Protein AF-A0A4U0RIZ9-F1 (afdb_monomer_lite)

Radius of gyration: 17.89 Å; chains: 1; bounding box: 31×40×50 Å

Structure (mmCIF, N/CA/C/O backbone):
data_AF-A0A4U0RIZ9-F1
#
_entry.id   AF-A0A4U0RIZ9-F1
#
loop_
_atom_site.group_PDB
_atom_site.id
_atom_site.type_symbol
_atom_site.label_atom_id
_atom_site.label_alt_id
_atom_site.label_comp_id
_atom_site.label_asym_id
_atom_site.label_entity_id
_atom_site.label_seq_id
_atom_site.pdbx_PDB_ins_code
_atom_site.Cartn_x
_atom_site.Cartn_y
_atom_site.Cartn_z
_atom_site.occupancy
_atom_site.B_iso_or_equiv
_atom_site.auth_seq_id
_atom_site.auth_comp_id
_atom_site.auth_asym_id
_atom_site.auth_atom_id
_atom_site.pdbx_PDB_model_num
ATOM 1 N N . MET A 1 1 ? 18.672 34.996 -32.794 1.00 39.47 1 MET A N 1
ATOM 2 C CA . MET A 1 1 ? 18.471 34.712 -31.354 1.00 39.47 1 MET A CA 1
ATOM 3 C C . MET A 1 1 ? 17.140 33.992 -31.192 1.00 39.47 1 MET A C 1
ATOM 5 O O . MET A 1 1 ? 16.104 34.636 -31.155 1.00 39.47 1 MET A O 1
ATOM 9 N N . GLY A 1 2 ? 17.160 32.656 -31.239 1.00 40.19 2 GLY A N 1
ATOM 10 C CA . GLY A 1 2 ? 15.965 31.813 -31.137 1.00 40.19 2 GLY A CA 1
ATOM 11 C C . GLY A 1 2 ? 15.667 31.478 -29.679 1.00 40.19 2 GLY A C 1
ATOM 12 O O . GLY A 1 2 ? 16.576 31.146 -28.923 1.00 40.19 2 GLY A O 1
ATOM 13 N N . ALA A 1 3 ? 14.404 31.625 -29.295 1.00 45.34 3 ALA A N 1
ATOM 14 C CA . ALA A 1 3 ? 13.907 31.479 -27.937 1.00 45.34 3 ALA A CA 1
ATOM 15 C C . ALA A 1 3 ? 14.326 30.152 -27.281 1.00 45.34 3 ALA A C 1
ATOM 17 O O . ALA A 1 3 ? 14.035 29.071 -27.792 1.00 45.34 3 ALA A O 1
ATOM 18 N N . ALA A 1 4 ? 14.931 30.244 -26.096 1.00 54.38 4 ALA A N 1
ATOM 19 C CA . ALA A 1 4 ? 15.090 29.120 -25.187 1.00 54.38 4 ALA A CA 1
ATOM 20 C C . ALA A 1 4 ? 13.701 28.672 -24.701 1.00 54.38 4 ALA A C 1
ATOM 22 O O . ALA A 1 4 ? 13.130 29.245 -23.771 1.00 54.38 4 ALA A O 1
ATOM 23 N N . GLN A 1 5 ? 13.134 27.649 -25.342 1.00 52.72 5 GLN A N 1
ATOM 24 C CA . GLN A 1 5 ? 12.005 26.919 -24.779 1.00 52.72 5 GLN A CA 1
ATOM 25 C C . GLN A 1 5 ? 12.474 26.205 -23.505 1.00 52.72 5 GLN A C 1
ATOM 27 O O . GLN A 1 5 ? 13.154 25.182 -23.555 1.00 52.72 5 GLN A O 1
ATOM 32 N N . ARG A 1 6 ? 12.084 26.731 -22.339 1.00 58.66 6 ARG A N 1
ATOM 33 C CA . ARG A 1 6 ? 12.086 25.971 -21.082 1.00 58.66 6 ARG A CA 1
ATOM 34 C C . ARG A 1 6 ? 11.004 24.893 -21.175 1.00 58.66 6 ARG A C 1
ATOM 36 O O . ARG A 1 6 ? 9.864 25.109 -20.779 1.00 58.66 6 ARG A O 1
ATOM 43 N N . GLY A 1 7 ? 11.353 23.741 -21.743 1.00 43.62 7 GLY A N 1
ATOM 44 C CA . GLY A 1 7 ? 10.490 22.563 -21.761 1.00 43.62 7 GLY A CA 1
ATOM 45 C C . GLY A 1 7 ? 10.395 21.963 -20.360 1.00 43.62 7 GLY A C 1
ATOM 46 O O . GLY A 1 7 ? 11.286 21.231 -19.936 1.00 43.62 7 GLY A O 1
ATOM 47 N N . GLY A 1 8 ? 9.332 22.282 -19.619 1.00 51.09 8 GLY A N 1
ATOM 48 C CA . GLY A 1 8 ? 9.041 21.634 -18.342 1.00 51.09 8 GLY A CA 1
ATOM 49 C C . GLY A 1 8 ? 8.939 20.119 -18.531 1.00 51.09 8 GLY A C 1
ATOM 50 O O . GLY A 1 8 ? 8.099 19.637 -19.291 1.00 51.09 8 GLY A O 1
ATOM 51 N N . ARG A 1 9 ? 9.803 19.349 -17.855 1.00 61.41 9 ARG A N 1
ATOM 52 C CA . ARG A 1 9 ? 9.712 17.881 -17.817 1.00 61.41 9 ARG A CA 1
ATOM 53 C C . ARG A 1 9 ? 8.321 17.500 -17.320 1.00 61.41 9 ARG A C 1
ATOM 55 O O . ARG A 1 9 ? 8.001 17.714 -16.154 1.00 61.41 9 ARG A O 1
ATOM 62 N N . ARG A 1 10 ? 7.500 16.906 -18.186 1.00 62.59 10 ARG A N 1
ATOM 63 C CA . ARG A 1 10 ? 6.184 16.371 -17.819 1.00 62.59 10 ARG A CA 1
ATOM 64 C C . ARG A 1 10 ? 6.380 15.110 -16.965 1.00 62.59 10 ARG A C 1
ATOM 66 O O . ARG A 1 10 ? 6.375 13.995 -17.481 1.00 62.59 10 ARG A O 1
ATOM 73 N N . GLN A 1 11 ? 6.628 15.293 -15.667 1.00 65.06 11 GLN A N 1
ATOM 74 C CA . GLN A 1 11 ? 6.756 14.210 -14.689 1.00 65.06 11 GLN A CA 1
ATOM 75 C C . GLN A 1 11 ? 5.376 13.551 -14.535 1.00 65.06 11 GLN A C 1
ATOM 77 O O . GLN A 1 11 ? 4.428 14.183 -14.078 1.00 65.06 11 GLN A O 1
ATOM 82 N N . ARG A 1 12 ? 5.233 12.288 -14.945 1.00 70.94 12 ARG A N 1
ATOM 83 C CA . ARG A 1 12 ? 3.999 11.508 -14.746 1.00 70.94 12 ARG A CA 1
ATOM 84 C C . ARG A 1 12 ? 4.165 10.626 -13.514 1.00 70.94 12 ARG A C 1
ATOM 86 O O . ARG A 1 12 ? 4.317 9.412 -13.642 1.00 70.94 12 ARG A O 1
ATOM 93 N N . ALA A 1 13 ? 4.191 11.241 -12.335 1.00 76.06 13 ALA A N 1
ATOM 94 C CA . ALA A 1 13 ? 4.140 10.485 -11.089 1.00 76.06 13 ALA A CA 1
ATOM 95 C C . ALA A 1 13 ? 2.805 9.721 -11.011 1.00 76.06 13 ALA A C 1
ATOM 97 O O . ALA A 1 13 ? 1.770 10.230 -11.445 1.00 76.06 13 ALA A O 1
ATOM 98 N N . ARG A 1 14 ? 2.814 8.497 -10.474 1.00 83.94 14 ARG A N 1
ATOM 99 C CA . ARG A 1 14 ? 1.587 7.889 -9.931 1.00 83.94 14 ARG A CA 1
ATOM 100 C C . ARG A 1 14 ? 1.885 7.355 -8.547 1.00 83.94 14 ARG A C 1
ATOM 102 O O . ARG A 1 14 ? 3.001 6.906 -8.295 1.00 83.94 14 ARG A O 1
ATOM 109 N N . ILE A 1 15 ? 0.865 7.408 -7.710 1.00 90.81 15 ILE A N 1
ATOM 110 C CA . ILE A 1 15 ? 0.956 7.101 -6.295 1.00 90.81 15 ILE A CA 1
ATOM 111 C C . ILE A 1 15 ? -0.190 6.136 -5.987 1.00 90.81 15 ILE A C 1
ATOM 113 O O . ILE A 1 15 ? -1.342 6.564 -6.053 1.00 90.81 15 ILE A O 1
ATOM 117 N N . PRO A 1 16 ? 0.077 4.838 -5.741 1.00 93.38 16 PRO A N 1
ATOM 118 C CA . PRO A 1 16 ? -0.907 3.953 -5.143 1.00 93.38 16 PRO A CA 1
ATOM 119 C C . PRO A 1 16 ? -1.279 4.517 -3.775 1.00 93.38 16 PRO A C 1
ATOM 121 O O . PRO A 1 16 ? -0.405 4.922 -3.002 1.00 93.38 16 PRO A O 1
ATOM 124 N N . PHE A 1 17 ? -2.574 4.565 -3.505 1.00 96.12 17 PHE A N 1
ATOM 125 C CA . PHE A 1 17 ? -3.113 5.016 -2.237 1.00 96.12 17 PHE A CA 1
ATOM 126 C C . PHE A 1 17 ? -4.281 4.121 -1.839 1.00 96.12 17 PHE A C 1
ATOM 128 O O . PHE A 1 17 ? -4.893 3.482 -2.697 1.00 96.12 17 PHE A O 1
ATOM 135 N N . ALA A 1 18 ? -4.583 4.095 -0.548 1.00 96.62 18 ALA A N 1
ATOM 136 C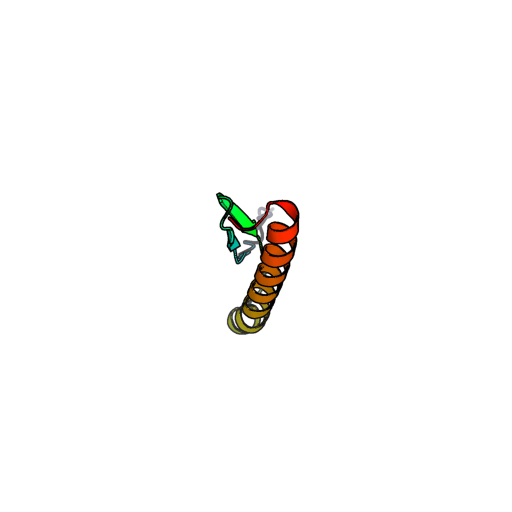 CA . ALA A 1 18 ? -5.743 3.411 0.002 1.00 96.62 18 ALA A CA 1
ATOM 137 C C . ALA A 1 18 ? -6.484 4.345 0.958 1.00 96.62 18 ALA A C 1
ATOM 139 O O . ALA A 1 18 ? -5.882 5.253 1.533 1.00 96.62 18 ALA A O 1
ATOM 140 N N . PHE A 1 19 ? -7.782 4.115 1.128 1.00 96.75 19 PHE A N 1
ATOM 141 C CA . PHE A 1 19 ? -8.501 4.644 2.279 1.00 96.75 19 PHE A CA 1
ATOM 142 C C . PHE A 1 19 ? -8.360 3.648 3.425 1.00 96.75 19 PHE A C 1
ATOM 144 O O . PHE A 1 19 ? -8.521 2.442 3.225 1.00 96.75 19 PHE A O 1
ATOM 151 N N . ASP A 1 20 ? -8.002 4.135 4.604 1.00 95.31 20 ASP A N 1
ATOM 152 C CA . ASP A 1 20 ? -8.010 3.315 5.807 1.00 95.31 20 ASP A CA 1
ATOM 153 C C . ASP A 1 20 ? -9.436 3.219 6.401 1.00 95.31 20 ASP A C 1
ATOM 155 O O . ASP A 1 20 ? -10.340 3.974 6.018 1.00 95.31 20 ASP A O 1
ATOM 159 N N . PRO A 1 21 ? -9.660 2.305 7.357 1.00 95.94 21 PRO A N 1
ATOM 160 C CA . PRO A 1 21 ? -10.910 2.251 8.116 1.00 95.94 21 PRO A CA 1
ATOM 161 C C . PRO A 1 21 ? -11.218 3.512 8.948 1.00 95.94 21 PRO A C 1
ATOM 163 O O . PRO A 1 21 ? -12.384 3.789 9.229 1.00 95.94 21 PRO A O 1
ATOM 166 N N . TRP A 1 22 ? -10.204 4.308 9.302 1.00 96.69 22 TRP A N 1
ATOM 167 C CA . TRP A 1 22 ? -10.314 5.523 10.122 1.00 96.69 22 TRP A CA 1
ATOM 168 C C . TRP A 1 22 ? -10.503 6.811 9.301 1.00 96.69 22 TRP A C 1
ATOM 170 O O . TRP A 1 22 ? -10.312 7.916 9.811 1.00 96.69 22 TRP A O 1
ATOM 180 N N . ARG A 1 23 ? -10.963 6.688 8.048 1.00 94.81 23 ARG A N 1
ATOM 181 C CA . ARG A 1 23 ? -11.356 7.796 7.154 1.00 94.81 23 ARG A CA 1
ATOM 182 C C . ARG A 1 23 ? -10.201 8.698 6.694 1.00 94.81 23 ARG A C 1
ATOM 184 O O . ARG A 1 23 ? -10.415 9.869 6.384 1.00 94.81 23 ARG A O 1
ATOM 191 N N . SER A 1 24 ? -9.001 8.147 6.584 1.00 95.19 24 SER A N 1
ATOM 192 C CA . SER A 1 24 ? -7.801 8.796 6.057 1.00 95.19 24 SER A CA 1
ATOM 193 C C . SER A 1 24 ? -7.374 8.199 4.716 1.00 95.19 24 SER A C 1
ATOM 195 O O . SER A 1 24 ? -7.534 7.009 4.451 1.00 95.19 24 SER A O 1
ATOM 197 N N . SER A 1 25 ? -6.790 9.029 3.850 1.00 96.44 25 SER A N 1
ATOM 198 C CA . SER A 1 25 ? -6.122 8.575 2.625 1.00 96.44 25 SER A CA 1
ATOM 199 C C . SER A 1 25 ? -4.629 8.362 2.875 1.00 96.44 25 SER A C 1
ATOM 201 O O . SER A 1 25 ? -3.930 9.308 3.242 1.00 96.44 25 SER A O 1
ATOM 203 N N . ILE A 1 26 ? -4.124 7.159 2.611 1.00 96.25 26 ILE A N 1
ATOM 204 C CA . ILE A 1 26 ? -2.728 6.774 2.844 1.00 96.25 26 ILE A CA 1
ATOM 205 C C . ILE A 1 26 ? -1.997 6.649 1.510 1.00 96.25 26 ILE A C 1
ATOM 207 O O . ILE A 1 26 ? -2.392 5.860 0.653 1.00 96.25 26 ILE A O 1
ATOM 211 N N . LEU A 1 27 ? -0.921 7.418 1.326 1.00 96.00 27 LEU A N 1
ATOM 212 C CA . LEU A 1 27 ? -0.061 7.346 0.142 1.00 96.00 27 LEU A CA 1
ATOM 213 C C . LEU A 1 27 ? 1.008 6.267 0.349 1.00 96.00 27 LEU A C 1
ATOM 215 O O . LEU A 1 27 ? 1.845 6.389 1.239 1.00 96.00 27 LEU A O 1
ATOM 219 N N . LEU A 1 28 ? 0.997 5.220 -0.475 1.00 95.44 28 LEU A N 1
ATOM 220 C CA . LEU A 1 28 ? 1.759 3.996 -0.201 1.00 95.44 28 LEU A CA 1
ATOM 221 C C . LEU A 1 28 ? 3.108 3.958 -0.923 1.00 95.44 28 LEU A C 1
ATOM 223 O O . LEU A 1 28 ? 4.109 3.513 -0.363 1.00 95.44 28 LEU A O 1
ATOM 227 N N . VAL A 1 29 ? 3.169 4.427 -2.173 1.00 92.75 29 VAL A N 1
ATOM 228 C CA . VAL A 1 29 ? 4.400 4.416 -2.983 1.00 92.75 29 VAL A CA 1
ATOM 229 C C . VAL A 1 29 ? 4.468 5.665 -3.859 1.00 92.75 29 VAL A C 1
ATOM 231 O O . VAL A 1 29 ? 3.582 5.899 -4.671 1.00 92.75 29 VAL A O 1
ATOM 234 N N . ALA A 1 30 ? 5.546 6.445 -3.766 1.00 84.31 30 ALA A N 1
ATOM 235 C CA . ALA A 1 30 ? 5.842 7.518 -4.715 1.00 84.31 30 ALA A CA 1
ATOM 236 C C . ALA A 1 30 ? 6.960 7.079 -5.675 1.00 84.31 30 ALA A C 1
ATOM 238 O O . ALA A 1 30 ? 7.982 6.561 -5.233 1.00 84.31 30 ALA A O 1
ATOM 239 N N . GLY A 1 31 ? 6.787 7.288 -6.986 1.00 73.19 31 GLY A N 1
ATOM 240 C CA . GLY A 1 31 ? 7.814 6.937 -7.972 1.00 73.19 31 GLY A CA 1
ATOM 241 C C . GLY A 1 31 ? 7.697 7.683 -9.304 1.00 73.19 31 GLY A C 1
ATOM 242 O O . GLY A 1 31 ? 6.595 7.955 -9.791 1.00 73.19 31 GLY A O 1
ATOM 243 N N . ASP A 1 32 ? 8.855 8.002 -9.894 1.00 67.31 32 ASP A N 1
ATOM 244 C CA . ASP A 1 32 ? 8.986 8.556 -11.248 1.00 67.31 32 ASP A CA 1
ATOM 245 C C . ASP A 1 32 ? 8.992 7.417 -12.276 1.00 67.31 32 ASP A C 1
ATOM 247 O O . ASP A 1 32 ? 9.737 6.445 -12.167 1.00 67.31 32 ASP A O 1
ATOM 251 N N . LYS A 1 33 ? 8.141 7.539 -13.292 1.00 62.34 33 LYS A N 1
ATOM 252 C CA . LYS A 1 33 ? 7.781 6.460 -14.217 1.00 62.34 33 LYS A CA 1
ATOM 253 C C . LYS A 1 33 ? 8.346 6.690 -15.602 1.00 62.34 33 LYS A C 1
ATOM 255 O O . LYS A 1 33 ? 7.621 6.731 -16.602 1.00 62.34 33 LYS A O 1
ATOM 260 N N . ARG A 1 34 ? 9.656 6.887 -15.688 1.00 61.28 34 ARG A N 1
ATOM 261 C CA . ARG A 1 34 ? 10.313 7.033 -16.988 1.00 61.28 34 ARG A CA 1
ATOM 262 C C . ARG A 1 34 ? 10.301 5.686 -17.713 1.00 61.28 34 ARG A C 1
ATOM 264 O O . ARG A 1 34 ? 11.130 4.828 -17.459 1.00 61.28 34 ARG A O 1
ATOM 271 N N . ASN A 1 35 ? 9.336 5.528 -18.616 1.00 62.94 35 ASN A N 1
ATOM 272 C CA . ASN A 1 35 ? 9.270 4.519 -19.679 1.00 62.94 35 ASN A CA 1
ATOM 273 C C . ASN A 1 35 ? 9.267 3.024 -19.290 1.00 62.94 35 ASN A C 1
ATOM 275 O O . ASN A 1 35 ? 9.373 2.195 -20.185 1.00 62.94 35 ASN A O 1
ATOM 279 N N . ARG A 1 36 ? 9.085 2.661 -18.012 1.00 70.44 36 ARG A N 1
ATOM 280 C CA . ARG A 1 36 ? 9.009 1.258 -17.545 1.00 70.44 36 ARG A CA 1
ATOM 281 C C . ARG A 1 36 ? 7.714 0.970 -16.791 1.00 70.44 36 ARG A C 1
ATOM 283 O O . ARG A 1 36 ? 7.708 0.683 -15.601 1.00 70.44 36 ARG A O 1
ATOM 290 N N . TRP A 1 37 ? 6.580 1.149 -17.466 1.00 72.75 37 TRP A N 1
ATOM 291 C CA . TRP A 1 37 ? 5.268 1.098 -16.811 1.00 72.75 37 TRP A CA 1
ATOM 292 C C . TRP A 1 37 ? 4.922 -0.283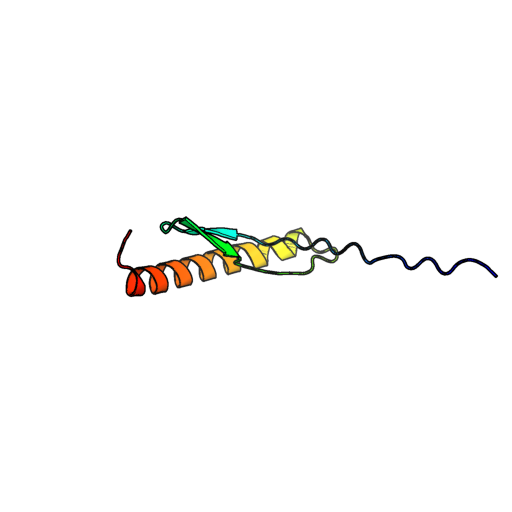 -16.249 1.00 72.75 37 TRP A C 1
ATOM 294 O O . TRP A 1 37 ? 4.443 -0.352 -15.123 1.00 72.75 37 TRP A O 1
ATOM 304 N N . THR A 1 38 ? 5.161 -1.351 -17.012 1.00 76.56 38 THR A N 1
ATOM 305 C CA . THR A 1 38 ? 4.824 -2.727 -16.615 1.00 76.56 38 THR A CA 1
ATOM 306 C C . THR A 1 38 ? 5.672 -3.193 -15.436 1.00 76.56 38 THR A C 1
ATOM 308 O O . THR A 1 38 ? 5.123 -3.629 -14.430 1.00 76.56 38 THR A O 1
ATOM 311 N N . GLU A 1 39 ? 6.992 -3.010 -15.522 1.00 84.25 39 GLU A N 1
ATOM 312 C CA . GLU A 1 39 ? 7.931 -3.319 -14.433 1.00 84.25 39 GLU A CA 1
ATOM 313 C C . GLU A 1 39 ? 7.596 -2.532 -13.167 1.00 84.25 39 GLU A C 1
ATOM 315 O O . GLU A 1 39 ? 7.525 -3.093 -12.079 1.00 84.25 39 GLU A O 1
ATOM 320 N N . TRP A 1 40 ? 7.283 -1.239 -13.313 1.00 86.12 40 TRP A N 1
ATOM 321 C CA . TRP A 1 40 ? 6.940 -0.415 -12.162 1.00 86.12 40 TRP A CA 1
ATOM 322 C C . TRP A 1 40 ? 5.706 -0.935 -11.424 1.00 86.12 40 TRP A C 1
ATOM 324 O O . TRP A 1 40 ? 5.685 -0.875 -10.205 1.00 86.12 40 TRP A O 1
ATOM 334 N N . TYR A 1 41 ? 4.672 -1.431 -12.113 1.00 88.06 41 TYR A N 1
ATOM 335 C CA . TYR A 1 41 ? 3.506 -1.996 -11.419 1.00 88.06 41 TYR A CA 1
ATOM 336 C C . TYR A 1 41 ? 3.825 -3.329 -10.743 1.00 88.06 41 TYR A C 1
ATOM 338 O O . TYR A 1 41 ? 3.352 -3.547 -9.630 1.00 88.06 41 TYR A O 1
ATOM 346 N N . ALA A 1 42 ? 4.641 -4.172 -11.380 1.00 90.88 42 ALA A N 1
ATOM 347 C CA . ALA A 1 42 ? 5.081 -5.440 -10.803 1.00 90.88 42 ALA A CA 1
ATOM 348 C C . ALA A 1 42 ? 5.844 -5.246 -9.480 1.00 90.88 42 ALA A C 1
ATOM 350 O O . ALA A 1 42 ? 5.743 -6.086 -8.595 1.00 90.88 42 ALA A O 1
ATOM 351 N N . GLU A 1 43 ? 6.552 -4.125 -9.319 1.00 90.62 43 GLU A N 1
ATOM 352 C CA . GLU A 1 43 ? 7.260 -3.779 -8.079 1.00 90.62 43 GLU A CA 1
ATOM 353 C C . GLU A 1 43 ? 6.406 -2.941 -7.110 1.00 90.62 43 GLU A C 1
ATOM 355 O O . GLU A 1 43 ? 6.380 -3.186 -5.904 1.00 90.62 43 GLU A O 1
ATOM 360 N N . ALA A 1 44 ? 5.699 -1.929 -7.619 1.00 91.94 44 ALA A N 1
ATOM 361 C CA . ALA A 1 44 ? 5.010 -0.948 -6.786 1.00 91.94 44 ALA A CA 1
ATOM 362 C C . ALA A 1 44 ? 3.731 -1.490 -6.145 1.00 91.94 44 ALA A C 1
ATOM 364 O O . ALA A 1 44 ? 3.363 -1.000 -5.080 1.00 91.94 44 ALA A O 1
ATOM 365 N N . ILE A 1 45 ? 3.043 -2.451 -6.775 1.00 93.38 45 ILE A N 1
ATOM 366 C CA . ILE A 1 45 ? 1.821 -3.035 -6.204 1.00 93.38 45 ILE A CA 1
ATOM 367 C C . ILE A 1 45 ? 2.157 -3.888 -4.971 1.00 93.38 45 ILE A C 1
ATOM 369 O O . ILE A 1 45 ? 1.667 -3.525 -3.903 1.00 93.38 45 ILE A O 1
ATOM 373 N N . PRO A 1 46 ? 3.044 -4.906 -5.039 1.00 96.50 46 PRO A N 1
ATOM 374 C CA . PRO A 1 46 ? 3.383 -5.699 -3.853 1.00 96.50 46 PRO A CA 1
ATOM 375 C C . PRO A 1 46 ? 3.958 -4.849 -2.716 1.00 96.50 46 PRO A C 1
ATOM 377 O O . PRO A 1 46 ? 3.633 -5.050 -1.548 1.00 96.50 46 PRO A O 1
ATOM 380 N N . LEU A 1 47 ? 4.769 -3.837 -3.050 1.00 95.88 47 LEU A N 1
ATOM 381 C CA . LEU A 1 47 ? 5.302 -2.905 -2.056 1.00 95.88 47 LEU A CA 1
ATOM 382 C C . LEU A 1 47 ? 4.200 -2.064 -1.392 1.00 95.88 47 LEU A C 1
ATOM 384 O O . LEU A 1 47 ? 4.273 -1.793 -0.194 1.00 95.88 47 LEU A O 1
ATOM 388 N N . ALA A 1 48 ? 3.196 -1.623 -2.153 1.00 96.88 48 ALA A N 1
ATOM 389 C CA . ALA A 1 48 ? 2.061 -0.885 -1.608 1.00 96.88 48 ALA A CA 1
ATOM 390 C C . ALA A 1 48 ? 1.198 -1.768 -0.696 1.00 96.88 48 ALA A C 1
ATOM 392 O O 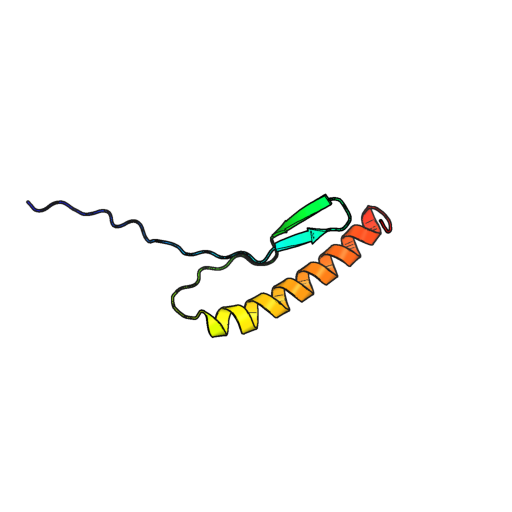. ALA A 1 48 ? 0.805 -1.313 0.375 1.00 96.88 48 ALA A O 1
ATOM 393 N N . GLU A 1 49 ? 0.948 -3.019 -1.090 1.00 97.69 49 GLU A N 1
ATOM 394 C CA . GLU A 1 49 ? 0.202 -4.003 -0.295 1.00 97.69 49 GLU A CA 1
ATOM 395 C C . GLU A 1 49 ? 0.897 -4.287 1.039 1.00 97.69 49 GLU A C 1
ATOM 397 O O . GLU A 1 49 ? 0.266 -4.178 2.090 1.00 97.69 49 GLU A O 1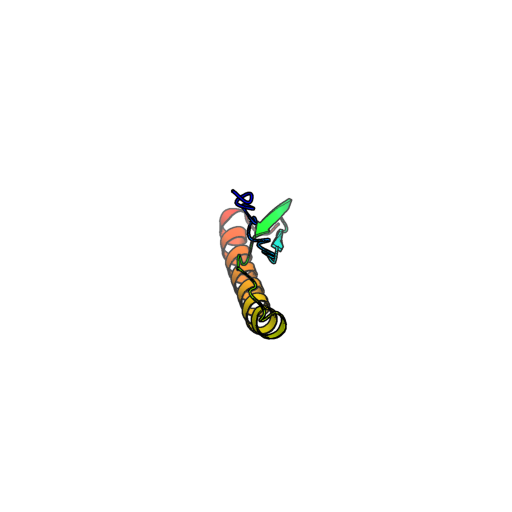
ATOM 402 N N . GLN A 1 50 ? 2.209 -4.554 1.014 1.00 98.12 50 GLN A N 1
ATOM 403 C CA . GLN A 1 50 ? 2.997 -4.768 2.229 1.00 98.12 50 GLN A CA 1
ATOM 404 C C . GLN A 1 50 ? 2.920 -3.555 3.165 1.00 98.12 50 GLN A C 1
ATOM 406 O O . GLN A 1 50 ? 2.609 -3.695 4.345 1.00 98.12 50 GLN A O 1
ATOM 411 N N . ARG A 1 51 ? 3.148 -2.347 2.634 1.00 97.69 51 ARG A N 1
ATOM 412 C CA . ARG A 1 51 ? 3.100 -1.111 3.431 1.00 97.69 51 ARG A CA 1
ATOM 413 C C . ARG A 1 51 ? 1.728 -0.860 4.035 1.00 97.69 51 ARG A C 1
ATOM 415 O O . ARG A 1 51 ? 1.651 -0.360 5.152 1.00 97.69 51 ARG A O 1
ATOM 422 N N . TYR A 1 52 ? 0.659 -1.175 3.308 1.00 97.88 52 TYR A N 1
ATOM 423 C CA . TYR A 1 52 ? -0.692 -1.024 3.831 1.00 97.88 52 TYR A CA 1
ATOM 424 C C . TYR A 1 52 ? -0.979 -2.032 4.949 1.00 97.88 52 TYR A C 1
ATOM 426 O O . TYR A 1 52 ? -1.551 -1.649 5.964 1.00 97.88 52 TYR A O 1
ATOM 434 N N . ALA A 1 53 ? -0.537 -3.285 4.811 1.00 97.81 53 ALA A N 1
ATOM 435 C CA . ALA A 1 53 ? -0.675 -4.287 5.867 1.00 97.81 53 ALA A CA 1
ATOM 436 C C . ALA A 1 53 ? 0.070 -3.877 7.150 1.00 97.81 53 ALA A C 1
ATOM 438 O O . ALA A 1 53 ? -0.511 -3.911 8.238 1.00 97.81 53 ALA A O 1
ATOM 439 N N . ASP A 1 54 ? 1.318 -3.419 7.016 1.00 97.88 54 ASP A N 1
ATOM 440 C CA . ASP A 1 54 ? 2.119 -2.919 8.139 1.00 97.88 54 ASP A CA 1
ATOM 441 C C . ASP A 1 54 ? 1.457 -1.699 8.793 1.00 97.88 54 ASP A C 1
ATOM 443 O O . ASP A 1 54 ? 1.334 -1.627 10.017 1.00 97.88 54 ASP A O 1
ATOM 447 N N . TYR A 1 55 ? 0.969 -0.766 7.970 1.00 96.69 55 TYR A N 1
ATOM 448 C CA . TYR A 1 55 ? 0.229 0.403 8.427 1.00 96.69 55 TYR A CA 1
ATOM 449 C C . TYR A 1 55 ? -1.012 0.016 9.241 1.00 96.69 55 TYR A C 1
ATOM 451 O O . TYR A 1 55 ? -1.169 0.502 10.356 1.00 96.69 55 TYR A O 1
ATOM 459 N N . VAL A 1 56 ? -1.873 -0.870 8.727 1.00 97.00 56 VAL A N 1
ATOM 460 C CA . VAL A 1 56 ? -3.109 -1.279 9.416 1.00 97.00 56 VAL A CA 1
ATOM 461 C C . VAL A 1 56 ? -2.794 -1.952 10.747 1.00 97.00 56 VAL A C 1
ATOM 463 O O . VAL A 1 56 ? -3.487 -1.691 11.730 1.00 97.00 56 VAL A O 1
ATOM 466 N N . LYS A 1 57 ? -1.740 -2.775 10.809 1.00 97.00 57 LYS A N 1
ATOM 467 C CA . LYS A 1 57 ? -1.307 -3.410 12.057 1.00 97.00 57 LYS A CA 1
ATOM 468 C C . LYS A 1 57 ? -0.955 -2.364 13.116 1.00 97.00 57 LYS A C 1
ATOM 470 O O . LYS A 1 57 ? -1.542 -2.379 14.192 1.00 97.00 57 LYS A O 1
ATOM 475 N N . ILE A 1 58 ? -0.054 -1.439 12.782 1.00 96.50 58 ILE A N 1
ATOM 476 C CA . ILE A 1 58 ? 0.384 -0.378 13.701 1.00 96.50 58 ILE A CA 1
ATOM 477 C C . ILE A 1 58 ? -0.807 0.499 14.101 1.00 96.50 58 ILE A C 1
ATOM 479 O O . ILE A 1 58 ? -1.022 0.767 15.277 1.00 96.50 58 ILE A O 1
ATOM 483 N N . ARG A 1 59 ? -1.636 0.895 13.132 1.00 96.44 59 ARG A N 1
ATOM 484 C CA . ARG A 1 59 ? -2.781 1.775 13.375 1.00 96.44 59 ARG A CA 1
ATOM 485 C C . ARG A 1 59 ? -3.835 1.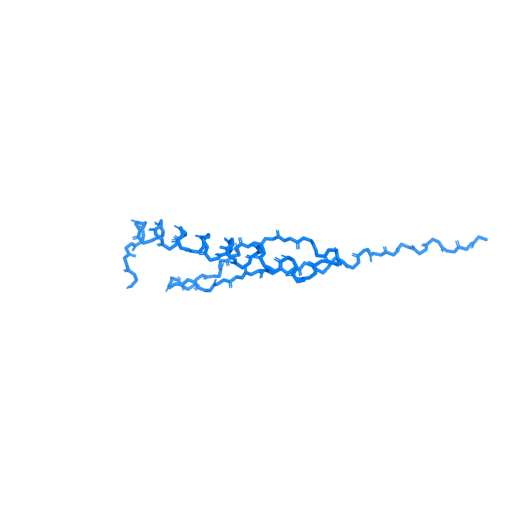140 14.282 1.00 96.44 59 ARG A C 1
ATOM 487 O O . ARG A 1 59 ? -4.408 1.827 15.118 1.00 96.44 59 ARG A O 1
ATOM 494 N N . THR A 1 60 ? -4.050 -0.169 14.152 1.00 96.44 60 THR A N 1
ATOM 495 C CA . THR A 1 60 ? -4.948 -0.938 15.030 1.00 96.44 60 THR A CA 1
ATOM 496 C C . THR A 1 60 ? -4.425 -0.985 16.466 1.00 96.44 60 THR A C 1
ATOM 498 O O . THR A 1 60 ? -5.216 -0.938 17.403 1.00 96.44 60 THR A O 1
ATOM 501 N N . GLU A 1 61 ? -3.106 -1.073 16.654 1.00 95.62 61 GLU A N 1
ATOM 502 C CA . GLU A 1 61 ? -2.486 -1.027 17.984 1.00 95.62 61 GLU A CA 1
ATOM 503 C C . GLU A 1 61 ? -2.633 0.366 18.633 1.00 95.62 61 GLU A C 1
ATOM 505 O O . GLU A 1 61 ? -2.818 0.451 19.845 1.00 95.62 61 GLU A O 1
ATOM 510 N N . GLU A 1 62 ? -2.600 1.446 17.842 1.00 93.81 62 GLU A N 1
ATOM 511 C CA . GLU A 1 62 ? -2.729 2.835 18.319 1.00 93.81 62 GLU A CA 1
ATOM 512 C C . GLU A 1 62 ? -4.175 3.263 18.625 1.00 93.81 62 GLU A C 1
ATOM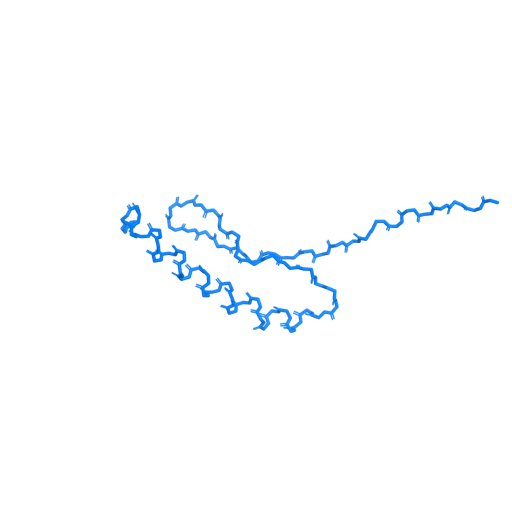 514 O O . GLU A 1 62 ? -4.429 3.883 19.657 1.00 93.81 62 GLU A O 1
ATOM 519 N N . GLU A 1 63 ? -5.116 2.972 17.724 1.00 90.81 63 GLU A N 1
ATOM 520 C CA . GLU A 1 63 ? -6.495 3.494 17.764 1.00 90.81 63 GLU A CA 1
ATOM 521 C C . GLU A 1 63 ? -7.515 2.440 18.240 1.00 90.81 63 GLU A C 1
ATOM 523 O O . GLU A 1 63 ? -8.689 2.749 18.453 1.00 90.81 63 GLU A O 1
ATOM 528 N N . GLY A 1 64 ? -7.081 1.185 18.408 1.00 88.19 64 GLY A N 1
ATOM 529 C CA . GLY A 1 64 ? -7.968 0.031 18.539 1.00 88.19 64 GLY A CA 1
ATOM 530 C C . GLY A 1 64 ? -8.547 -0.402 17.190 1.00 88.19 64 GLY A C 1
ATOM 531 O O . GLY A 1 64 ? -8.436 0.300 16.185 1.00 88.19 64 GLY A O 1
ATOM 532 N N . ALA A 1 65 ? -9.160 -1.587 17.151 1.00 82.88 65 ALA A N 1
ATOM 533 C CA . ALA A 1 65 ? -9.882 -2.017 15.957 1.00 82.88 65 ALA A CA 1
ATOM 534 C C . ALA A 1 65 ? -11.051 -1.046 15.676 1.00 82.88 65 ALA A C 1
ATOM 536 O O . ALA A 1 65 ? -11.738 -0.662 16.627 1.00 82.88 65 ALA A O 1
ATOM 537 N N . PRO A 1 66 ? -11.253 -0.638 14.410 1.00 77.25 66 PRO A N 1
ATOM 538 C CA . PRO A 1 66 ? -12.346 0.246 14.017 1.00 77.25 66 PRO A CA 1
ATOM 539 C C . PRO A 1 66 ? -13.723 -0.400 14.223 1.00 77.25 66 PRO A C 1
ATOM 541 O O . PRO A 1 66 ? -13.814 -1.652 14.198 1.00 77.25 66 PRO A O 1
#

Organism: NCBI:txid2571141

Foldseek 3Di:
DDDDPPPDPPFPWDWDWDQDPVGDIGTQDTDGDPPPVPVCCVPRVVSSVVSVVVVNVVVCVVPNDD

InterPro domains:
  IPR009241 Toxin HigB-like [PF05973] (11-52)

Secondary structure (DSSP, 8-state):
-------------B--EEE-TTS-EEE---B--SS-HHHHHHHHHHHHHHHHHHHHHHHHHHH---

Sequence (66 aa):
MGAAQRGGRRQRARIPFAFDPWRSSILLVAGDKRNRWTEWYAEAIPLAEQRYADYVKIRTEEEGAP

pLDDT: mean 82.96, std 17.15, range [39.47, 98.12]